Protein AF-A0A484MXX7-F1 (afdb_monomer)

Secondary structure (DSSP, 8-state):
-HHHHHHHHH---HHHHHHHHHTT-TT----HHHHHHHHHHHHTTSS--TTSHHHHHHHHHHHHHHHHTT----GGGSBP-TTSPP-------------------------EEE-TTT--EEEEGGGB-------THHHH-GGGGS-------------SS--B--BGGGS----

Nearest PDB structures (foldseek):
  4ki9-assembly1_A  TM=9.707E-01  e=2.127E-03  Homo sapiens
  4jnb-assembly1_A  TM=9.311E-01  e=1.359E-02  Homo sapiens

Mean predicted aligned error: 11.93 Å

Structure (mmCIF, N/CA/C/O backbone):
data_AF-A0A484MXX7-F1
#
_entry.id   AF-A0A484MXX7-F1
#
loop_
_atom_site.group_PDB
_atom_site.id
_atom_site.type_symbol
_atom_site.label_atom_id
_atom_site.label_alt_id
_atom_site.label_comp_id
_atom_site.label_asym_id
_atom_site.label_entity_id
_atom_site.label_seq_id
_atom_site.pdbx_PDB_ins_code
_atom_site.Cartn_x
_atom_site.Cartn_y
_atom_site.Cartn_z
_atom_site.occupancy
_atom_site.B_iso_or_equiv
_atom_site.auth_seq_id
_atom_site.auth_comp_id
_atom_site.auth_asym_id
_atom_site.auth_atom_id
_atom_site.pdbx_PDB_model_num
ATOM 1 N N . MET A 1 1 ? -8.523 -6.773 19.225 1.00 68.25 1 MET A N 1
ATOM 2 C CA . MET A 1 1 ? -9.476 -7.561 18.403 1.00 68.25 1 MET A CA 1
ATOM 3 C C . MET A 1 1 ? -10.925 -7.130 18.593 1.00 68.25 1 MET A C 1
ATOM 5 O O . MET A 1 1 ? -11.550 -6.853 17.581 1.00 68.25 1 MET A O 1
ATOM 9 N N . VAL A 1 2 ? -11.450 -7.034 19.826 1.00 89.88 2 VAL A N 1
ATOM 10 C CA . VAL A 1 2 ? -12.876 -6.714 20.078 1.00 89.88 2 VAL A CA 1
ATOM 11 C C . VAL A 1 2 ? -13.355 -5.446 19.350 1.00 89.88 2 VAL A C 1
ATOM 13 O O . VAL A 1 2 ? -14.410 -5.478 18.732 1.00 89.88 2 VAL A O 1
ATOM 16 N N . THR A 1 3 ? -12.549 -4.378 19.304 1.00 93.31 3 THR A N 1
ATOM 17 C CA . THR A 1 3 ? -12.886 -3.136 18.578 1.00 93.31 3 THR A CA 1
ATOM 18 C C . THR A 1 3 ? -13.212 -3.378 17.100 1.00 93.31 3 THR A C 1
ATOM 20 O O . THR A 1 3 ? -14.276 -2.987 16.647 1.00 93.31 3 THR A O 1
ATOM 23 N N . ALA A 1 4 ? -12.357 -4.097 16.359 1.00 94.44 4 ALA A N 1
ATOM 24 C CA . ALA A 1 4 ? -12.593 -4.402 14.941 1.00 94.44 4 ALA A CA 1
ATOM 25 C C . ALA A 1 4 ? -13.835 -5.283 14.718 1.00 94.44 4 ALA A C 1
ATOM 27 O O . ALA A 1 4 ? -14.494 -5.173 13.685 1.00 94.44 4 ALA A O 1
ATOM 28 N N . TYR A 1 5 ? -14.145 -6.160 15.679 1.00 94.69 5 TYR A N 1
ATOM 29 C CA . TYR A 1 5 ? -15.365 -6.962 15.652 1.00 94.69 5 TYR A CA 1
ATOM 30 C C . TYR A 1 5 ? -16.603 -6.067 15.794 1.00 94.69 5 TYR A C 1
ATOM 32 O O . TYR A 1 5 ? -17.463 -6.120 14.921 1.00 94.69 5 TYR A O 1
ATOM 40 N N . LEU A 1 6 ? -16.639 -5.189 16.806 1.00 94.44 6 LEU A N 1
ATOM 41 C CA . LEU A 1 6 ? -17.743 -4.244 17.035 1.00 94.44 6 LEU A CA 1
ATOM 42 C C . LEU A 1 6 ? -17.928 -3.267 15.867 1.00 94.44 6 LEU A C 1
ATOM 44 O O . LEU A 1 6 ? -19.043 -3.088 15.393 1.00 94.44 6 LEU A O 1
ATOM 48 N N . MET A 1 7 ? -16.836 -2.698 15.343 1.00 96.25 7 MET A N 1
ATOM 49 C CA . MET A 1 7 ? -16.873 -1.843 14.148 1.00 96.25 7 MET A CA 1
ATOM 50 C C . MET A 1 7 ? -17.531 -2.561 12.963 1.00 96.25 7 MET A C 1
ATOM 52 O O . MET A 1 7 ? -18.306 -1.963 12.226 1.00 96.25 7 MET A O 1
ATOM 56 N N . ARG A 1 8 ? -17.274 -3.865 12.788 1.00 96.19 8 ARG A N 1
ATOM 57 C CA . ARG A 1 8 ? -17.862 -4.647 11.695 1.00 96.19 8 ARG A CA 1
ATOM 58 C C . ARG A 1 8 ? -19.299 -5.102 11.967 1.00 96.19 8 ARG A C 1
ATOM 60 O O . ARG A 1 8 ? -20.087 -5.082 11.023 1.00 96.19 8 ARG A O 1
ATOM 67 N N . SER A 1 9 ? -19.636 -5.537 13.183 1.00 96.00 9 SER A N 1
ATOM 68 C CA . SER A 1 9 ? -20.986 -6.026 13.509 1.00 96.00 9 SER A CA 1
ATOM 69 C C . SER A 1 9 ? -21.999 -4.887 13.611 1.00 96.00 9 SER A C 1
ATOM 71 O O . SER A 1 9 ? -23.070 -4.982 13.020 1.00 96.00 9 SER A O 1
ATOM 73 N N . GLU A 1 10 ? -21.619 -3.789 14.266 1.00 94.75 10 GLU A N 1
ATOM 74 C CA . GLU A 1 10 ? -22.489 -2.641 14.548 1.00 94.75 10 GLU A CA 1
ATOM 75 C C . GLU A 1 10 ? -22.298 -1.466 13.564 1.00 94.75 10 GLU A C 1
ATOM 77 O O . GLU A 1 10 ? -22.982 -0.455 13.681 1.00 94.75 10 GLU A O 1
ATOM 82 N N . GLN A 1 11 ? -21.375 -1.576 12.595 1.00 96.06 11 GLN A N 1
ATOM 83 C CA . GLN A 1 11 ? -21.039 -0.523 11.610 1.00 96.06 11 GLN A CA 1
ATOM 84 C C . GLN A 1 11 ? -20.574 0.805 12.249 1.00 96.06 11 GLN A C 1
ATOM 86 O O . GLN A 1 11 ? -20.849 1.893 11.744 1.00 96.06 11 GLN A O 1
ATOM 91 N N . LEU A 1 12 ? -19.860 0.712 13.37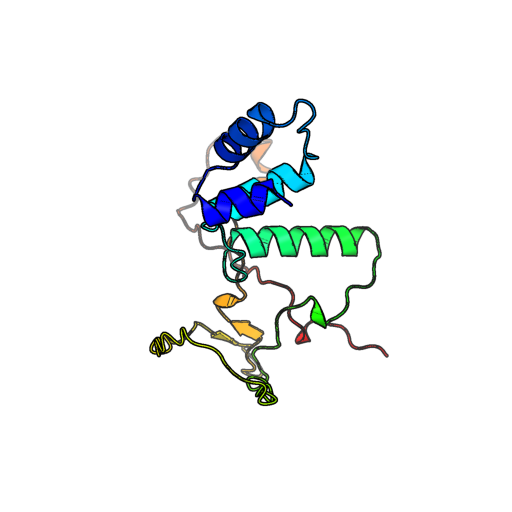4 1.00 96.31 12 LEU A N 1
ATOM 92 C CA . LEU A 1 12 ? -19.396 1.850 14.173 1.00 96.31 12 LEU A CA 1
ATOM 93 C C . LEU A 1 12 ? -18.034 2.376 13.715 1.00 96.31 12 LEU A C 1
ATOM 95 O O . LEU A 1 12 ? -17.156 1.589 13.353 1.00 96.31 12 LEU A O 1
ATOM 99 N N . SER A 1 13 ? -17.816 3.691 13.834 1.00 96.75 13 SER A N 1
ATOM 100 C CA . SER A 1 13 ? -16.477 4.265 13.653 1.00 96.75 13 SER A CA 1
ATOM 101 C C . SER A 1 13 ? -15.497 3.729 14.701 1.00 96.75 13 SER A C 1
ATOM 103 O O . SER A 1 13 ? -15.890 3.230 15.762 1.00 96.75 13 SER A O 1
ATOM 105 N N . TYR A 1 14 ? -14.196 3.887 14.452 1.00 94.75 14 TYR A N 1
ATOM 106 C CA . TYR A 1 14 ? -13.159 3.590 15.439 1.00 94.75 14 TYR A CA 1
ATOM 107 C C . TYR A 1 14 ? -13.417 4.309 16.773 1.00 94.75 14 TYR A C 1
ATOM 109 O O . TYR A 1 14 ? -13.199 3.729 17.837 1.00 94.75 14 TYR A O 1
ATOM 117 N N . LYS A 1 15 ? -13.896 5.560 16.724 1.00 94.75 15 LYS A N 1
ATOM 118 C CA . LYS A 1 1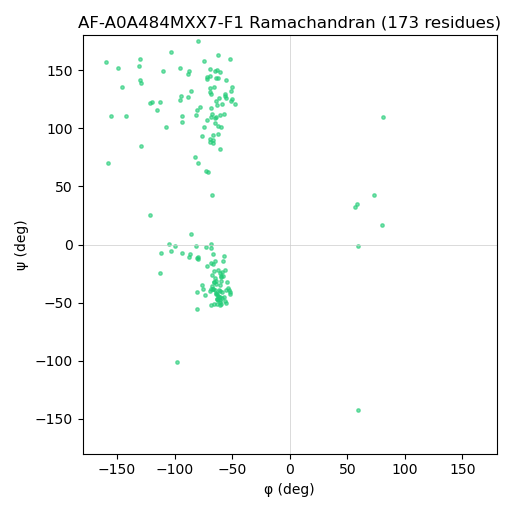5 ? -14.153 6.368 17.923 1.00 94.75 15 LYS A CA 1
ATOM 119 C C . LYS A 1 15 ? -15.316 5.801 18.727 1.00 94.75 15 LYS A C 1
ATOM 121 O O . LYS A 1 15 ? -15.132 5.511 19.905 1.00 94.75 15 LYS A O 1
ATOM 126 N N . ASP A 1 16 ? -16.453 5.566 18.079 1.00 95.19 16 ASP A N 1
ATOM 127 C CA . ASP A 1 16 ? -17.666 5.082 18.749 1.00 95.19 16 ASP A CA 1
ATOM 128 C C . ASP A 1 16 ? -17.440 3.673 19.326 1.00 95.19 16 ASP A C 1
ATOM 130 O O . ASP A 1 16 ? -17.832 3.375 20.453 1.00 95.19 16 ASP A O 1
ATOM 134 N N . ALA A 1 17 ? -16.722 2.808 18.597 1.00 94.94 17 ALA A N 1
ATOM 135 C CA . ALA A 1 17 ? -16.372 1.471 19.069 1.00 94.94 17 ALA A CA 1
ATOM 136 C C . ALA A 1 17 ? -15.422 1.483 20.286 1.00 94.94 17 ALA A C 1
ATOM 138 O O . ALA A 1 17 ? -15.502 0.590 21.131 1.00 94.94 17 ALA A O 1
ATOM 139 N N . ILE A 1 18 ? -14.525 2.472 20.397 1.00 93.06 18 ILE A N 1
ATOM 140 C CA . ILE A 1 18 ? -13.685 2.670 21.589 1.00 93.06 18 ILE A CA 1
ATOM 141 C C . ILE A 1 18 ? -14.490 3.280 22.738 1.00 93.06 18 ILE A C 1
ATOM 143 O O . ILE A 1 18 ? -14.301 2.860 23.878 1.00 93.06 18 ILE A O 1
ATOM 147 N N . GLU A 1 19 ? -15.407 4.210 22.469 1.00 92.88 19 GLU A N 1
ATOM 148 C CA . GLU A 1 19 ? -16.272 4.805 23.491 1.00 92.88 19 GLU A CA 1
ATOM 149 C C . GLU A 1 19 ? -17.171 3.745 24.146 1.00 92.88 19 GLU A C 1
ATOM 151 O O . GLU A 1 19 ? -17.163 3.613 25.370 1.00 92.88 19 GLU A O 1
ATOM 156 N N . LEU A 1 20 ? -17.840 2.899 23.352 1.00 91.75 20 LEU A N 1
ATOM 157 C CA . LEU A 1 20 ? -18.632 1.775 23.870 1.00 91.75 20 LEU A CA 1
ATOM 158 C C . LEU A 1 20 ? -17.791 0.768 24.667 1.00 91.75 20 LEU A C 1
ATOM 160 O O . LEU A 1 20 ? -18.236 0.273 25.702 1.00 91.75 20 LEU A O 1
ATOM 164 N N . LEU A 1 21 ? -16.567 0.464 24.221 1.00 90.44 21 LEU A N 1
ATOM 165 C CA . LEU A 1 21 ? -15.671 -0.418 24.975 1.00 90.44 21 LEU A CA 1
ATOM 166 C C . LEU A 1 21 ? -15.225 0.210 26.299 1.00 90.44 21 LEU A C 1
ATOM 168 O O . LEU A 1 21 ? -15.155 -0.495 27.304 1.00 90.44 21 LEU A O 1
ATOM 172 N N . SER A 1 22 ? -14.974 1.519 26.311 1.00 89.75 22 SER A N 1
ATOM 173 C CA . SER A 1 22 ? -14.563 2.264 27.507 1.00 89.75 22 SER A CA 1
ATOM 174 C C . SER A 1 22 ? -15.659 2.289 28.578 1.00 89.75 22 SER A C 1
ATOM 176 O O . SER A 1 22 ? -15.344 2.275 29.760 1.00 89.75 22 SER A O 1
ATOM 178 N N . GLN A 1 23 ? -16.941 2.226 28.194 1.00 88.50 23 GLN A N 1
ATOM 179 C CA . GLN A 1 23 ? -18.064 2.099 29.141 1.00 88.50 23 GLN A CA 1
ATOM 180 C C . GLN A 1 23 ? -18.072 0.766 29.912 1.00 88.50 23 GLN A C 1
ATOM 182 O O . GLN A 1 23 ? -18.685 0.678 30.972 1.00 88.50 23 GLN A O 1
ATOM 187 N N . SER A 1 24 ? -17.428 -0.277 29.375 1.00 85.19 24 SER A N 1
ATOM 188 C CA . SER A 1 24 ? -17.361 -1.618 29.982 1.00 85.19 24 SER A CA 1
ATOM 189 C C . SER A 1 24 ? -15.959 -2.001 30.477 1.00 85.19 24 SER A C 1
ATOM 191 O O . SER A 1 24 ? -15.794 -3.062 31.079 1.00 85.19 24 SER A O 1
ATOM 193 N N . CYS A 1 25 ? -14.935 -1.193 30.188 1.00 79.62 25 CYS A N 1
ATOM 194 C CA . CYS A 1 25 ? -13.542 -1.494 30.498 1.00 79.62 25 CYS A CA 1
ATOM 195 C C . CYS A 1 25 ? -12.710 -0.207 30.625 1.00 79.62 25 CYS A C 1
ATOM 197 O O . CYS A 1 25 ? -12.368 0.425 29.627 1.00 79.62 25 CYS A O 1
ATOM 199 N N . ASP A 1 26 ? -12.282 0.117 31.846 1.00 80.00 26 ASP A N 1
ATOM 200 C CA . ASP A 1 26 ? -11.531 1.346 32.170 1.00 80.00 26 ASP A CA 1
ATOM 201 C C . ASP A 1 26 ? -10.099 1.407 31.585 1.00 80.00 26 ASP A C 1
ATOM 203 O O . ASP A 1 26 ? -9.384 2.389 31.770 1.00 80.00 26 ASP A O 1
ATOM 207 N N . SER A 1 27 ? -9.633 0.349 30.908 1.00 80.88 27 SER A N 1
ATOM 208 C CA . SER A 1 27 ? -8.228 0.173 30.485 1.00 80.88 27 SER A CA 1
ATOM 209 C C . SER A 1 27 ? -8.041 0.003 28.970 1.00 80.88 27 SER A C 1
ATOM 211 O O . SER A 1 27 ? -7.068 -0.595 28.509 1.00 80.88 27 SER A O 1
ATOM 213 N N . VAL A 1 28 ? -8.968 0.528 28.164 1.00 83.50 28 VAL A N 1
ATOM 214 C CA . VAL A 1 28 ? -8.905 0.437 26.695 1.00 83.50 28 VAL A CA 1
ATOM 215 C C . VAL A 1 28 ? -7.873 1.423 26.130 1.00 83.50 28 VAL A C 1
ATOM 217 O O . VAL A 1 28 ? -8.177 2.571 25.824 1.00 83.50 28 VAL A O 1
ATOM 220 N N . CYS A 1 29 ? -6.639 0.952 25.939 1.00 85.31 29 CYS A N 1
ATOM 221 C CA . CYS A 1 29 ? -5.551 1.705 25.307 1.00 85.31 29 CYS A CA 1
ATOM 222 C C . CYS A 1 29 ? -4.885 0.895 24.170 1.00 85.31 29 CYS A C 1
ATOM 224 O O . CYS A 1 29 ? -3.887 0.201 24.378 1.00 85.3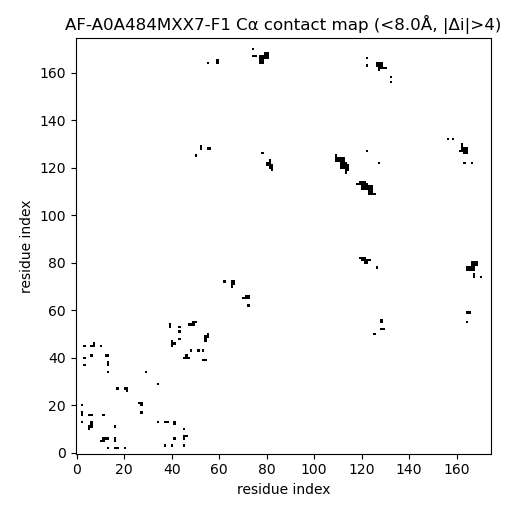1 29 CYS A O 1
ATOM 226 N N . PRO A 1 30 ? -5.429 0.934 22.938 1.00 89.69 30 PRO A N 1
ATOM 227 C CA . PRO A 1 30 ? -4.798 0.282 21.798 1.00 89.69 30 PRO A CA 1
ATOM 228 C C . PRO A 1 30 ? -3.505 1.012 21.399 1.00 89.69 30 PRO A C 1
ATOM 230 O O . PRO A 1 30 ? -3.434 2.234 21.480 1.00 89.69 30 PRO A O 1
ATOM 233 N N . ASN A 1 31 ? -2.487 0.276 20.940 1.00 92.81 31 ASN A N 1
ATOM 234 C CA . ASN A 1 31 ? -1.247 0.892 20.451 1.00 92.81 31 ASN A CA 1
ATOM 235 C C . ASN A 1 31 ? -1.467 1.641 19.123 1.00 92.81 31 ASN A C 1
ATOM 237 O O . ASN A 1 31 ? -2.306 1.229 18.321 1.00 92.81 31 ASN A O 1
ATOM 241 N N . ASP A 1 32 ? -0.677 2.688 18.867 1.00 93.88 32 ASP A N 1
ATOM 242 C CA . ASP A 1 32 ? -0.835 3.588 17.711 1.00 93.88 32 ASP A CA 1
ATOM 243 C C . ASP A 1 32 ? -0.924 2.849 16.366 1.00 93.88 32 ASP A C 1
ATOM 245 O O . ASP A 1 32 ? -1.791 3.134 15.542 1.00 93.88 32 ASP A O 1
ATOM 249 N N . GLY A 1 33 ? -0.083 1.828 16.164 1.00 93.44 33 GLY A N 1
ATOM 250 C CA . GLY A 1 33 ? -0.098 1.021 14.943 1.00 93.44 33 GLY A CA 1
ATOM 251 C C . GLY A 1 33 ? -1.401 0.238 14.747 1.00 93.44 33 GLY A C 1
ATOM 252 O O . GLY A 1 33 ? -1.855 0.078 13.615 1.00 93.44 33 GLY A O 1
ATOM 253 N N . PHE A 1 34 ? -2.029 -0.224 15.831 1.00 94.19 34 PHE A N 1
ATOM 254 C CA . PHE A 1 34 ? -3.349 -0.852 15.793 1.00 94.19 34 PHE A CA 1
ATOM 255 C C . PHE A 1 34 ? -4.470 0.187 15.633 1.00 94.19 34 PHE A C 1
ATOM 257 O O . PHE A 1 34 ? -5.430 -0.072 14.913 1.00 94.19 34 PHE A O 1
ATOM 264 N N . VAL A 1 35 ? -4.334 1.380 16.219 1.00 95.12 35 VAL A N 1
ATOM 265 C CA . VAL A 1 35 ? -5.260 2.505 15.992 1.00 95.12 35 VAL A CA 1
ATOM 266 C C . VAL A 1 35 ? -5.303 2.885 14.508 1.00 95.12 35 VAL A C 1
ATOM 268 O O . VAL A 1 35 ? -6.384 3.009 13.936 1.00 95.12 35 VAL A O 1
ATOM 271 N N . ASP A 1 36 ? -4.150 2.995 13.850 1.00 95.12 36 ASP A N 1
ATOM 272 C CA . ASP A 1 36 ? -4.083 3.284 12.414 1.00 95.12 36 ASP A CA 1
ATOM 273 C C . ASP A 1 36 ? -4.623 2.129 11.553 1.00 95.12 36 ASP A C 1
ATOM 275 O O . ASP A 1 36 ? -5.303 2.371 10.556 1.00 95.12 36 ASP A O 1
ATOM 279 N N . GLN A 1 37 ? -4.415 0.870 11.961 1.00 95.50 37 GLN A N 1
ATOM 280 C CA . GLN A 1 37 ? -5.054 -0.287 11.317 1.00 95.50 37 GLN A CA 1
ATOM 281 C C . GLN A 1 37 ? -6.584 -0.242 11.400 1.00 95.50 37 GLN A C 1
ATOM 283 O O . GLN A 1 37 ? -7.246 -0.584 10.421 1.00 95.50 37 GLN A O 1
ATOM 288 N N . LEU A 1 38 ? -7.150 0.196 12.529 1.00 96.00 38 LEU A N 1
ATOM 289 C CA . LEU A 1 38 ? -8.599 0.334 12.689 1.00 96.00 38 LEU A CA 1
ATOM 290 C C . LEU A 1 38 ? -9.167 1.478 11.837 1.00 96.00 38 LEU A C 1
ATOM 292 O O . LEU A 1 38 ? -10.194 1.276 11.196 1.00 96.00 38 LEU A O 1
ATOM 296 N N . LYS A 1 39 ? -8.479 2.624 11.737 1.00 95.88 39 LYS A N 1
ATOM 297 C CA . LYS A 1 39 ? -8.875 3.715 10.820 1.00 95.88 39 LYS A CA 1
ATOM 298 C C . LYS A 1 39 ? -8.875 3.257 9.359 1.00 95.88 39 LYS A C 1
ATOM 300 O O . LYS A 1 39 ? -9.867 3.433 8.664 1.00 95.88 39 LYS A O 1
ATOM 305 N N . MET A 1 40 ? -7.814 2.582 8.903 1.00 95.94 40 MET A N 1
ATOM 306 C CA . MET A 1 40 ? -7.780 2.015 7.545 1.00 95.94 40 MET A CA 1
ATOM 307 C C . MET A 1 40 ? -8.894 0.979 7.323 1.00 95.94 40 MET A C 1
ATOM 309 O O . MET A 1 40 ? -9.428 0.867 6.223 1.00 95.94 40 MET A O 1
ATOM 313 N N . PHE A 1 41 ? -9.248 0.201 8.349 1.00 96.50 41 PHE A N 1
ATOM 314 C CA . PHE A 1 41 ? -10.340 -0.772 8.284 1.00 96.50 41 PHE A CA 1
ATOM 315 C C . PHE A 1 41 ? -11.719 -0.101 8.175 1.00 96.50 41 PHE A C 1
ATOM 317 O O . PHE A 1 41 ? -12.555 -0.578 7.410 1.00 96.50 41 PHE A O 1
ATOM 324 N N . GLU A 1 42 ? -11.934 1.014 8.876 1.00 96.44 42 GLU A N 1
ATOM 325 C CA . GLU A 1 42 ? -13.108 1.886 8.743 1.00 96.44 42 GLU A CA 1
ATOM 326 C C . GLU A 1 42 ? -13.197 2.505 7.340 1.00 96.44 42 GLU A C 1
ATOM 328 O O . GLU A 1 42 ? -14.208 2.333 6.663 1.00 96.44 42 GLU A O 1
ATOM 333 N N . GLU A 1 43 ? -12.116 3.120 6.845 1.00 95.62 43 GLU A N 1
ATOM 334 C CA . GLU A 1 43 ? -12.048 3.710 5.496 1.00 95.62 43 GLU A CA 1
ATOM 335 C C . GLU A 1 43 ? -12.293 2.682 4.373 1.00 95.62 43 GLU A C 1
ATOM 337 O O . GLU A 1 43 ? -12.799 3.025 3.304 1.00 95.62 43 GLU A O 1
ATOM 342 N N . MET A 1 44 ? -11.974 1.403 4.604 1.00 95.38 44 MET A N 1
ATOM 343 C CA . MET A 1 44 ? -12.280 0.300 3.683 1.00 95.38 44 MET A CA 1
ATOM 344 C C . MET A 1 44 ? -13.691 -0.304 3.864 1.00 95.38 44 MET A C 1
ATOM 346 O O . MET A 1 44 ? -13.993 -1.337 3.261 1.00 95.38 44 MET A O 1
ATOM 350 N N . GLY A 1 45 ? -14.565 0.313 4.666 1.00 94.94 45 GLY A N 1
ATOM 351 C CA . GLY A 1 45 ? -15.944 -0.138 4.886 1.00 94.94 45 GLY A CA 1
ATOM 352 C C . GLY A 1 45 ? -16.037 -1.388 5.763 1.00 94.94 45 GLY A C 1
ATOM 353 O O . GLY A 1 45 ? -16.768 -2.325 5.440 1.00 94.94 45 GLY A O 1
ATOM 354 N N . PHE A 1 46 ? -15.243 -1.438 6.836 1.00 95.75 46 PHE A N 1
ATOM 355 C CA . PHE A 1 46 ? -15.191 -2.534 7.815 1.00 95.75 46 PHE A CA 1
ATOM 356 C C . PHE A 1 46 ? -14.881 -3.909 7.199 1.00 95.75 46 PHE A C 1
ATOM 358 O O . PHE A 1 46 ? -15.321 -4.967 7.669 1.00 95.75 46 PHE A O 1
ATOM 365 N N . LYS A 1 47 ? -14.086 -3.901 6.125 1.00 94.56 47 LYS A N 1
ATOM 366 C CA . LYS A 1 47 ? -13.607 -5.089 5.422 1.00 94.56 47 LYS A CA 1
ATOM 367 C C . LYS A 1 47 ? -12.200 -4.842 4.890 1.00 94.56 47 LYS A C 1
ATOM 369 O O . LYS A 1 47 ? -11.931 -3.815 4.284 1.00 94.56 47 LYS A O 1
ATOM 374 N N . VAL A 1 48 ? -11.301 -5.813 5.050 1.00 93.94 48 VAL A N 1
ATOM 375 C CA . VAL A 1 48 ? -9.980 -5.745 4.410 1.00 93.94 48 VAL A CA 1
ATOM 376 C C . VAL A 1 48 ? -10.160 -5.977 2.908 1.00 93.94 48 VAL A C 1
ATOM 378 O O . VAL A 1 48 ? -10.472 -7.087 2.476 1.00 93.94 48 VAL A O 1
ATOM 381 N N . ASN A 1 49 ? -10.010 -4.916 2.116 1.00 91.31 49 ASN A N 1
ATOM 382 C CA . ASN A 1 49 ? -10.091 -4.968 0.661 1.00 91.31 49 ASN A CA 1
ATOM 383 C C . ASN A 1 49 ? -8.694 -4.811 0.051 1.00 91.31 49 ASN A C 1
ATOM 385 O O . ASN A 1 49 ? -8.198 -3.696 -0.089 1.00 91.31 49 ASN A O 1
ATOM 389 N N . HIS A 1 50 ? -8.090 -5.924 -0.367 1.00 90.00 50 HIS A N 1
ATOM 390 C CA . HIS A 1 50 ? -6.750 -5.942 -0.962 1.00 90.00 50 HIS A CA 1
ATOM 391 C C . HIS A 1 50 ? -6.635 -5.140 -2.272 1.00 90.00 50 HIS A C 1
ATOM 393 O O . HIS A 1 50 ? -5.544 -4.701 -2.616 1.00 90.00 50 HIS A O 1
ATOM 399 N N . ALA A 1 51 ? -7.744 -4.887 -2.980 1.00 89.06 51 ALA A N 1
ATOM 400 C CA . ALA A 1 51 ? -7.742 -4.041 -4.175 1.00 89.06 51 ALA A CA 1
ATOM 401 C C . ALA A 1 51 ? -7.738 -2.528 -3.858 1.00 89.06 51 ALA A C 1
ATOM 403 O O . ALA A 1 51 ? -7.516 -1.719 -4.759 1.00 89.06 51 ALA A O 1
ATOM 404 N N . SER A 1 52 ? -7.987 -2.131 -2.602 1.00 92.31 52 SER A N 1
ATOM 405 C CA . SER A 1 52 ? -8.017 -0.725 -2.180 1.00 92.31 52 SER A CA 1
ATOM 406 C C . SER A 1 52 ? -6.626 -0.094 -2.219 1.00 92.31 52 SER A C 1
ATOM 408 O O . SER A 1 52 ? -5.673 -0.652 -1.676 1.00 92.31 52 SER A O 1
ATOM 410 N N . SER A 1 53 ? -6.511 1.118 -2.770 1.00 91.19 53 SER A N 1
ATOM 411 C CA . SER A 1 53 ? -5.257 1.884 -2.773 1.00 91.19 53 SER A CA 1
ATOM 412 C C . SER A 1 53 ? -4.730 2.177 -1.360 1.00 91.19 53 SER A C 1
ATOM 414 O O . SER A 1 53 ? -3.515 2.240 -1.170 1.00 91.19 53 SER A O 1
ATOM 416 N N . ILE A 1 54 ? -5.612 2.255 -0.353 1.00 92.81 54 ILE A N 1
ATOM 417 C CA . ILE A 1 54 ? -5.249 2.343 1.073 1.00 92.81 54 ILE A CA 1
ATOM 418 C C . ILE A 1 54 ? -4.451 1.099 1.490 1.00 92.81 54 ILE A C 1
ATOM 420 O O . ILE A 1 54 ? -3.337 1.214 2.004 1.00 92.81 54 ILE A O 1
ATOM 424 N N . TYR A 1 55 ? -4.989 -0.095 1.207 1.00 93.94 55 TYR A N 1
ATOM 425 C CA . TYR A 1 55 ? -4.336 -1.359 1.543 1.00 93.94 55 TYR A CA 1
ATOM 426 C C . TYR A 1 55 ? -3.006 -1.519 0.805 1.00 93.94 55 TYR A C 1
ATOM 428 O O . TYR A 1 55 ? -1.997 -1.822 1.435 1.00 93.94 55 TYR A O 1
ATOM 436 N N . LYS A 1 56 ? -2.979 -1.252 -0.507 1.00 93.38 56 LYS A N 1
ATOM 437 C CA . LYS A 1 56 ? -1.761 -1.345 -1.328 1.00 93.38 56 LYS A CA 1
ATOM 438 C C . LYS A 1 56 ? -0.633 -0.461 -0.801 1.00 93.38 56 LYS A C 1
ATOM 440 O O . LYS A 1 56 ? 0.500 -0.912 -0.677 1.00 93.38 56 LYS A O 1
ATOM 445 N N . ARG A 1 57 ? -0.935 0.793 -0.435 1.00 92.62 57 ARG A N 1
ATOM 446 C CA . ARG A 1 57 ? 0.048 1.721 0.158 1.00 92.62 57 ARG A CA 1
ATOM 447 C C . ARG A 1 57 ? 0.559 1.222 1.510 1.00 92.62 57 ARG A C 1
ATOM 449 O O . ARG A 1 57 ? 1.761 1.288 1.759 1.00 92.62 57 ARG A O 1
ATOM 456 N N . PHE A 1 58 ? -0.321 0.699 2.365 1.00 94.31 58 PHE A N 1
ATOM 457 C CA . PHE A 1 58 ? 0.071 0.097 3.643 1.00 94.31 58 PHE A CA 1
ATOM 458 C C . PHE A 1 58 ? 0.959 -1.143 3.453 1.00 94.31 58 PHE A C 1
ATOM 460 O O . PHE A 1 58 ? 2.011 -1.246 4.086 1.00 94.31 58 PHE A O 1
ATOM 467 N N . HIS A 1 59 ? 0.569 -2.051 2.554 1.00 93.69 59 HIS A N 1
ATOM 468 C CA . HIS A 1 59 ? 1.321 -3.260 2.217 1.00 93.69 59 HIS A CA 1
ATOM 469 C C . HIS A 1 59 ? 2.699 -2.910 1.653 1.00 93.69 59 HIS A C 1
ATOM 471 O O . HIS A 1 59 ? 3.712 -3.359 2.182 1.00 93.69 59 HIS A O 1
ATOM 477 N N . LEU A 1 60 ? 2.761 -2.007 0.670 1.00 94.06 60 LEU A N 1
ATOM 478 C CA . LEU A 1 60 ? 4.010 -1.516 0.088 1.00 94.06 60 LEU A CA 1
ATOM 479 C C . LEU A 1 60 ? 4.925 -0.861 1.135 1.00 94.06 60 LEU A C 1
ATOM 481 O O . LEU A 1 60 ? 6.127 -1.125 1.139 1.00 94.06 60 LEU A O 1
ATOM 485 N N . LYS A 1 61 ? 4.372 -0.067 2.064 1.00 93.81 61 LYS A N 1
ATOM 486 C CA . LYS A 1 61 ? 5.130 0.494 3.194 1.00 93.81 61 LYS A CA 1
ATOM 487 C C . LYS A 1 61 ? 5.713 -0.612 4.079 1.00 93.81 61 LYS A C 1
ATOM 489 O O . LYS A 1 61 ? 6.891 -0.547 4.415 1.00 93.81 61 LYS A O 1
ATOM 494 N N . LYS A 1 62 ? 4.930 -1.643 4.418 1.00 93.94 62 LYS A N 1
ATOM 495 C CA . LYS A 1 62 ? 5.388 -2.775 5.243 1.00 93.94 62 LYS A CA 1
ATOM 496 C C . LYS A 1 62 ? 6.448 -3.632 4.549 1.00 93.94 62 LYS A C 1
ATOM 498 O O . LYS A 1 62 ? 7.409 -4.034 5.200 1.00 93.94 62 LYS A O 1
ATOM 503 N N . LEU A 1 63 ? 6.322 -3.859 3.241 1.00 93.94 63 LEU A N 1
ATOM 504 C CA . LEU A 1 63 ? 7.365 -4.502 2.437 1.00 93.94 63 LEU A CA 1
ATOM 505 C C . LEU A 1 63 ? 8.647 -3.652 2.404 1.00 93.94 63 LEU A C 1
ATOM 507 O O . LEU A 1 63 ? 9.735 -4.190 2.575 1.00 93.94 63 LEU A O 1
ATOM 511 N N . GLY A 1 64 ? 8.528 -2.329 2.253 1.00 93.56 64 GLY A N 1
ATOM 512 C CA . GLY A 1 64 ? 9.667 -1.409 2.294 1.00 93.5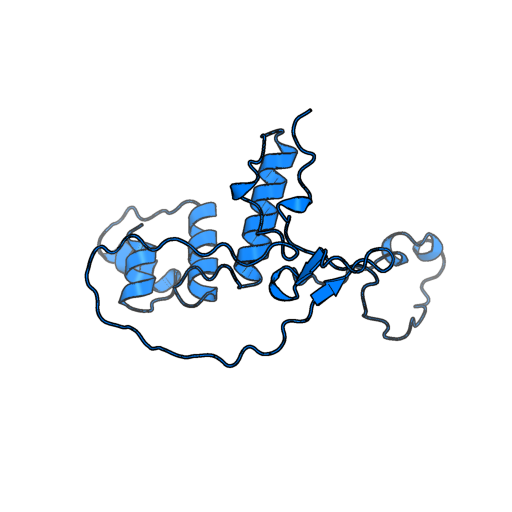6 64 GLY A CA 1
ATOM 513 C C . GLY A 1 64 ? 10.379 -1.376 3.651 1.00 93.56 64 GLY A C 1
ATOM 514 O O . GLY A 1 64 ? 11.604 -1.393 3.694 1.00 93.56 64 GLY A O 1
ATOM 515 N N . GLU A 1 65 ? 9.635 -1.375 4.760 1.00 94.75 65 GLU A N 1
ATOM 516 C CA . GLU A 1 65 ? 10.189 -1.482 6.120 1.00 94.75 65 GLU A CA 1
ATOM 517 C C . GLU A 1 65 ? 10.979 -2.792 6.302 1.00 94.75 65 GLU A C 1
ATOM 519 O O . GLU A 1 65 ? 12.148 -2.749 6.679 1.00 94.75 65 GLU A O 1
ATOM 524 N N . SER A 1 66 ? 10.374 -3.932 5.949 1.00 91.88 66 SER A N 1
ATOM 525 C CA . SER A 1 66 ? 10.988 -5.270 5.992 1.00 91.88 66 SER A CA 1
ATOM 526 C C . SER A 1 66 ? 12.291 -5.331 5.175 1.00 91.88 66 SER A C 1
ATOM 528 O O . SER A 1 66 ? 13.342 -5.710 5.696 1.00 91.88 66 SER A O 1
ATOM 530 N N . TYR A 1 67 ? 12.264 -4.837 3.931 1.00 90.69 67 TYR A N 1
ATOM 531 C CA . TYR A 1 67 ? 13.437 -4.774 3.051 1.00 90.69 67 TYR A CA 1
ATOM 532 C C . TYR A 1 67 ? 14.556 -3.883 3.616 1.00 90.69 67 TYR A C 1
ATOM 534 O O . TYR A 1 67 ? 15.722 -4.274 3.621 1.00 90.69 67 TYR A O 1
ATOM 542 N N . ASN A 1 68 ? 14.216 -2.699 4.136 1.00 92.31 68 ASN A N 1
ATOM 543 C CA . ASN A 1 68 ? 15.190 -1.761 4.706 1.00 92.31 68 ASN A CA 1
ATOM 544 C C . ASN A 1 68 ? 15.843 -2.288 5.997 1.00 92.31 68 ASN A C 1
ATOM 546 O O . ASN A 1 68 ? 16.970 -1.905 6.306 1.00 92.31 68 ASN A O 1
ATOM 550 N N . CYS A 1 69 ? 15.165 -3.173 6.731 1.00 93.69 69 CYS A N 1
ATOM 551 C CA . CYS A 1 69 ? 15.727 -3.892 7.876 1.00 93.69 69 CYS A CA 1
ATOM 552 C C . CYS A 1 69 ? 16.567 -5.125 7.482 1.00 93.69 69 CYS A C 1
ATOM 554 O O . CYS A 1 69 ? 17.138 -5.767 8.362 1.00 93.69 69 CYS A O 1
ATOM 556 N N . GLY A 1 70 ? 16.681 -5.443 6.187 1.00 90.62 70 GLY A N 1
ATOM 557 C CA . GLY A 1 70 ? 17.455 -6.581 5.682 1.00 90.62 70 GLY A CA 1
ATOM 558 C C . GLY A 1 70 ? 16.744 -7.933 5.793 1.00 90.62 70 GLY A C 1
ATOM 559 O O . GLY A 1 70 ? 17.401 -8.969 5.703 1.00 90.62 70 GLY A O 1
ATOM 560 N N . GLU A 1 71 ? 15.424 -7.948 5.997 1.00 91.50 71 GLU A N 1
ATOM 561 C CA . GLU A 1 71 ? 14.645 -9.187 6.019 1.00 91.50 71 GLU A CA 1
ATOM 562 C C . GLU A 1 71 ? 14.501 -9.784 4.610 1.00 91.50 71 GLU A C 1
ATOM 564 O O . GLU A 1 71 ? 14.312 -9.072 3.619 1.00 91.50 71 GLU A O 1
ATOM 569 N N . THR A 1 72 ? 14.521 -11.115 4.512 1.00 88.50 72 THR A N 1
ATOM 570 C CA . THR A 1 72 ? 14.192 -11.814 3.267 1.00 88.50 72 THR A CA 1
ATOM 571 C C . THR A 1 72 ? 12.676 -11.849 3.064 1.00 88.50 72 THR A C 1
ATOM 573 O O . THR A 1 72 ? 11.918 -12.414 3.856 1.00 88.50 72 THR A O 1
ATOM 576 N N . ILE A 1 73 ? 12.213 -11.230 1.978 1.00 89.25 73 ILE A N 1
ATOM 577 C CA . ILE A 1 73 ? 10.791 -11.175 1.635 1.00 89.25 73 ILE A CA 1
ATOM 578 C C . ILE A 1 73 ? 10.462 -12.326 0.686 1.00 89.25 73 ILE A C 1
ATOM 580 O O . ILE A 1 73 ? 10.874 -12.325 -0.471 1.00 89.25 73 ILE A O 1
ATOM 584 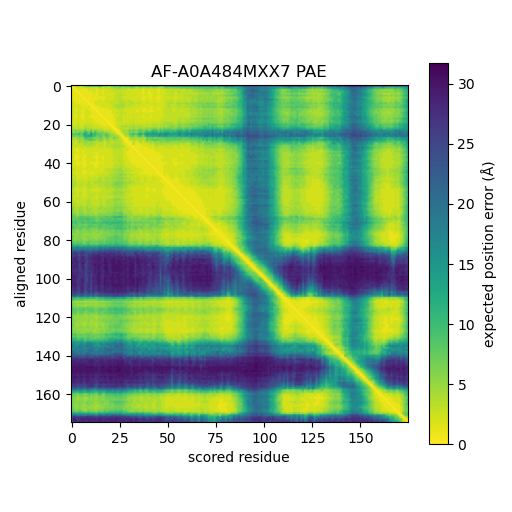N N . ASP A 1 74 ? 9.699 -13.297 1.185 1.00 90.25 74 ASP A N 1
ATOM 585 C CA . ASP A 1 74 ? 9.224 -14.422 0.381 1.00 90.25 74 ASP A CA 1
ATOM 586 C C . ASP A 1 74 ? 8.285 -13.985 -0.759 1.00 90.25 74 ASP A C 1
ATOM 588 O O . ASP A 1 74 ? 7.431 -13.107 -0.592 1.00 90.25 74 ASP A O 1
ATOM 592 N N . ALA A 1 75 ? 8.401 -14.667 -1.902 1.00 89.44 75 ALA A N 1
ATOM 593 C CA . ALA A 1 75 ? 7.656 -14.385 -3.125 1.00 89.44 75 ALA A CA 1
ATOM 594 C C . ALA A 1 75 ? 6.127 -14.452 -2.947 1.00 89.44 75 ALA A C 1
ATOM 596 O O . ALA A 1 75 ? 5.402 -13.756 -3.657 1.00 89.44 75 ALA A O 1
ATOM 597 N N . SER A 1 76 ? 5.608 -15.237 -1.992 1.00 90.31 76 SER A N 1
ATOM 598 C CA . SER A 1 76 ? 4.161 -15.311 -1.724 1.00 90.31 76 SER A CA 1
ATOM 599 C C . SER A 1 76 ? 3.567 -14.012 -1.167 1.00 90.31 76 SER A C 1
ATOM 601 O O . SER A 1 76 ? 2.354 -13.824 -1.243 1.00 90.31 76 SER A O 1
ATOM 603 N N . LYS A 1 77 ? 4.396 -13.090 -0.652 1.00 90.88 77 LYS A N 1
ATOM 604 C CA . LYS A 1 77 ? 3.965 -11.747 -0.219 1.00 90.88 77 LYS A CA 1
ATOM 605 C C . LYS A 1 77 ? 3.795 -10.762 -1.387 1.00 90.88 77 LYS A C 1
ATOM 607 O O . LYS A 1 77 ? 3.278 -9.660 -1.178 1.00 90.88 77 LYS A O 1
ATOM 612 N N . PHE A 1 78 ? 4.240 -11.131 -2.588 1.00 92.38 78 PHE A N 1
ATOM 613 C CA . PHE A 1 78 ? 4.113 -10.340 -3.812 1.00 92.38 78 PHE A CA 1
ATOM 614 C C . PHE A 1 78 ? 2.878 -10.755 -4.613 1.00 92.38 78 PHE A C 1
ATOM 616 O O . PHE A 1 78 ? 2.443 -11.909 -4.570 1.00 92.38 78 PHE A O 1
ATOM 623 N N . ALA A 1 79 ? 2.327 -9.810 -5.375 1.00 91.25 79 ALA A N 1
ATOM 624 C CA . ALA A 1 79 ? 1.185 -10.072 -6.240 1.00 91.25 79 ALA A CA 1
ATOM 625 C C . ALA A 1 79 ? 1.554 -11.063 -7.368 1.00 91.25 79 ALA A C 1
ATOM 627 O O . ALA A 1 79 ? 2.706 -11.139 -7.807 1.00 91.25 79 ALA A O 1
ATOM 628 N N . GLU A 1 80 ? 0.577 -11.855 -7.815 1.00 91.38 80 GLU A N 1
ATOM 629 C CA . GLU A 1 80 ? 0.791 -12.919 -8.805 1.00 91.38 80 GLU A CA 1
ATOM 630 C C . GLU A 1 80 ? 1.320 -12.375 -10.144 1.00 91.38 80 GLU A C 1
ATOM 632 O O . GLU A 1 80 ? 0.997 -11.260 -10.551 1.00 91.38 80 GLU A O 1
ATOM 637 N N . ASP A 1 81 ? 2.129 -13.168 -10.854 1.00 92.06 81 ASP A N 1
ATOM 638 C CA . ASP A 1 81 ? 2.643 -12.797 -12.177 1.00 92.06 81 ASP A CA 1
ATOM 639 C C . ASP A 1 81 ? 1.509 -12.749 -13.228 1.00 92.06 81 ASP A C 1
ATOM 641 O O . ASP A 1 81 ? 1.004 -13.805 -13.622 1.00 92.06 81 ASP A O 1
ATOM 645 N N . PRO A 1 82 ? 1.140 -11.567 -13.766 1.00 92.00 82 PRO A N 1
ATOM 646 C CA . PRO A 1 82 ? 0.008 -11.419 -14.685 1.00 92.00 82 PRO A CA 1
ATOM 647 C C . PRO A 1 82 ? 0.279 -11.978 -16.091 1.00 92.00 82 PRO A C 1
ATOM 649 O O . PRO A 1 82 ? -0.589 -11.916 -16.964 1.00 92.00 82 PRO A O 1
ATOM 652 N N . ALA A 1 83 ? 1.487 -12.488 -16.351 1.00 89.19 83 ALA A N 1
ATOM 653 C CA . ALA A 1 83 ? 1.796 -13.248 -17.557 1.00 89.19 83 ALA A CA 1
ATOM 654 C C . ALA A 1 83 ? 1.515 -14.756 -17.424 1.00 89.19 83 ALA A C 1
ATOM 656 O O . ALA A 1 83 ? 1.571 -15.458 -18.437 1.00 89.19 83 ALA A O 1
ATOM 657 N N . LEU A 1 84 ? 1.241 -15.263 -16.217 1.00 85.62 84 LEU A N 1
ATOM 658 C CA . LEU A 1 84 ? 0.836 -16.651 -16.000 1.00 85.62 84 LEU A CA 1
ATOM 659 C C . LEU A 1 84 ? -0.687 -16.797 -16.146 1.00 85.62 84 LEU A C 1
ATOM 661 O O . LEU A 1 84 ? -1.433 -15.864 -15.846 1.00 85.62 84 LEU A O 1
ATOM 665 N N . PRO A 1 85 ? -1.185 -17.962 -16.603 1.00 73.75 85 PRO A N 1
ATOM 666 C CA . PRO A 1 85 ? -2.612 -18.245 -16.545 1.00 73.75 85 PRO A CA 1
ATOM 667 C C . PRO A 1 85 ? -3.075 -18.260 -15.078 1.00 73.75 85 PRO A C 1
ATOM 669 O O . PRO A 1 85 ? -2.334 -18.779 -14.235 1.00 73.75 85 PRO A O 1
ATOM 672 N N . PRO A 1 86 ? -4.292 -17.767 -14.762 1.00 66.00 86 PRO A N 1
ATOM 673 C CA . PRO A 1 86 ? -4.834 -17.822 -13.410 1.00 66.00 86 PRO A CA 1
ATOM 674 C C . PRO A 1 86 ? -4.739 -19.243 -12.870 1.00 66.00 86 PRO A C 1
ATOM 676 O O . PRO A 1 86 ? -5.237 -20.189 -13.492 1.00 66.00 86 PRO A O 1
ATOM 679 N N . ARG A 1 87 ? -4.068 -19.407 -11.727 1.00 59.69 87 ARG A N 1
ATOM 680 C CA . ARG A 1 87 ? -3.872 -20.725 -11.131 1.00 59.69 87 ARG A CA 1
ATOM 681 C C . ARG A 1 87 ? -5.250 -21.243 -10.739 1.00 59.69 87 ARG A C 1
ATOM 683 O O . ARG A 1 87 ? -5.857 -20.726 -9.804 1.00 59.69 87 ARG A O 1
ATOM 690 N N . THR A 1 88 ? -5.759 -22.247 -11.454 1.00 47.47 88 THR A N 1
ATOM 691 C CA . THR A 1 88 ? -7.004 -22.923 -11.084 1.00 47.47 88 THR A CA 1
ATOM 692 C C . THR A 1 88 ? -6.794 -23.566 -9.724 1.00 47.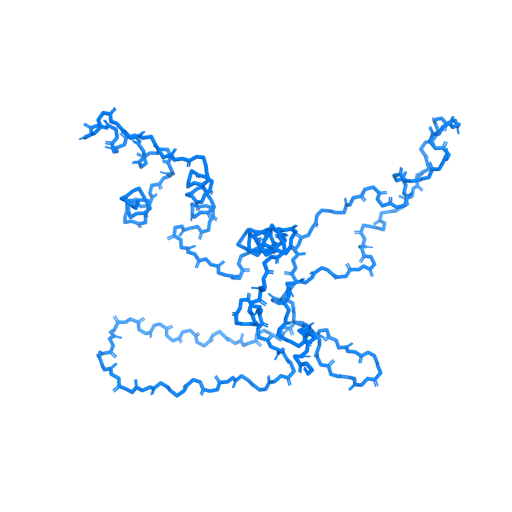47 88 THR A C 1
ATOM 694 O O . THR A 1 88 ? -6.240 -24.660 -9.602 1.00 47.47 88 THR A O 1
ATOM 697 N N . GLN A 1 89 ? -7.204 -22.848 -8.678 1.00 52.53 89 GLN A N 1
ATOM 698 C CA . GLN A 1 89 ? -7.236 -23.375 -7.329 1.00 52.53 89 GLN A CA 1
ATOM 699 C C . GLN A 1 89 ? -8.117 -24.619 -7.392 1.00 52.53 89 GLN A C 1
ATOM 701 O O . GLN A 1 89 ? -9.310 -24.536 -7.689 1.00 52.53 89 GLN A O 1
ATOM 706 N N . LYS A 1 90 ? -7.508 -25.791 -7.184 1.00 43.44 90 LYS A N 1
ATOM 707 C CA . LYS A 1 90 ? -8.253 -27.032 -7.004 1.00 43.44 90 LYS A CA 1
ATOM 708 C C . LYS A 1 90 ? -8.998 -26.890 -5.687 1.00 43.44 90 LYS A C 1
ATOM 710 O O . LYS A 1 90 ? -8.454 -27.215 -4.637 1.00 43.44 90 LYS A O 1
ATOM 715 N N . ILE A 1 91 ? -10.217 -26.364 -5.765 1.00 48.31 91 ILE A N 1
ATOM 716 C CA . ILE A 1 91 ? -11.165 -26.342 -4.660 1.00 48.31 91 ILE A CA 1
ATOM 717 C C . ILE A 1 91 ? -11.398 -27.805 -4.289 1.00 48.31 91 ILE A C 1
ATOM 719 O O . ILE A 1 91 ? -12.101 -28.535 -4.987 1.00 48.31 91 ILE A O 1
ATOM 723 N N . THR A 1 92 ? -10.747 -28.248 -3.219 1.00 44.72 92 THR A N 1
ATOM 724 C CA . THR A 1 92 ? -11.087 -29.495 -2.544 1.00 44.72 92 THR A CA 1
ATOM 725 C C . THR A 1 92 ? -12.504 -29.332 -1.999 1.00 44.72 92 THR A C 1
ATOM 727 O O . THR A 1 92 ? -12.723 -28.401 -1.221 1.00 44.72 92 THR A O 1
ATOM 730 N N . PRO A 1 93 ? -13.475 -30.165 -2.406 1.00 44.56 93 PRO A N 1
ATOM 731 C CA . PRO A 1 93 ? -14.854 -29.988 -1.984 1.00 44.56 93 PRO A CA 1
ATOM 732 C C . PRO A 1 93 ? -15.010 -30.423 -0.525 1.00 44.56 93 PRO A C 1
ATOM 734 O O . PRO A 1 93 ? -15.117 -31.610 -0.231 1.00 44.56 93 PRO A O 1
ATOM 737 N N . PHE A 1 94 ? -15.048 -29.445 0.375 1.00 45.34 94 PHE A N 1
ATOM 738 C CA . PHE A 1 94 ? -15.666 -29.582 1.687 1.00 45.34 94 PHE A CA 1
ATOM 739 C C . PHE A 1 94 ? -16.793 -28.553 1.781 1.00 45.34 94 PHE A C 1
ATOM 741 O O . PHE A 1 94 ? -16.587 -27.366 1.536 1.00 45.34 94 PHE A O 1
ATOM 748 N N . VAL A 1 95 ? -17.984 -29.086 2.032 1.00 54.69 95 VAL A N 1
ATOM 749 C CA . VAL A 1 95 ? -19.291 -28.422 2.100 1.00 54.69 95 VAL A CA 1
ATOM 750 C C . VAL A 1 95 ? -19.451 -27.603 3.393 1.00 54.69 95 VAL A C 1
ATOM 752 O O . VAL A 1 95 ? -18.737 -27.872 4.360 1.00 54.69 95 VAL A O 1
ATOM 755 N N . ASP A 1 96 ? -20.345 -26.602 3.457 1.00 40.78 96 ASP A N 1
ATOM 756 C CA . ASP A 1 96 ? -21.391 -26.231 2.470 1.00 40.78 96 ASP A CA 1
ATOM 757 C C . ASP A 1 96 ? -21.023 -25.080 1.495 1.00 40.78 96 ASP A C 1
ATOM 759 O O . ASP A 1 96 ? -20.325 -25.352 0.518 1.00 40.78 96 ASP A O 1
ATOM 763 N N . ASP A 1 97 ? -21.415 -23.801 1.584 1.00 39.44 97 ASP A N 1
ATOM 764 C CA . ASP A 1 97 ? -22.245 -23.024 2.522 1.00 39.44 97 ASP A CA 1
ATOM 765 C C . ASP A 1 97 ? -22.946 -21.877 1.737 1.00 39.44 97 ASP A C 1
ATOM 767 O O . ASP A 1 97 ? -22.442 -21.432 0.692 1.00 39.44 97 ASP A O 1
ATOM 771 N N . GLU A 1 98 ? -24.123 -21.409 2.175 1.00 40.81 98 GLU A N 1
ATOM 772 C CA . GLU A 1 98 ? -24.933 -20.434 1.426 1.00 40.81 98 GLU A CA 1
ATOM 773 C C . GLU A 1 98 ? -24.680 -18.965 1.808 1.00 40.81 98 GLU A C 1
ATOM 775 O O . GLU A 1 98 ? -25.267 -18.442 2.747 1.00 40.81 98 GLU A O 1
ATOM 780 N N . GLN A 1 99 ? -23.971 -18.236 0.935 1.00 40.03 99 GLN A N 1
ATOM 781 C CA . GLN A 1 99 ? -24.556 -17.041 0.295 1.00 40.03 99 GLN A CA 1
ATOM 782 C C . GLN A 1 99 ? -23.828 -16.704 -1.017 1.00 40.03 99 GLN A C 1
ATOM 784 O O . GLN A 1 99 ? -23.088 -15.725 -1.147 1.00 40.03 99 GLN A O 1
ATOM 789 N N . LYS A 1 100 ? -24.029 -17.546 -2.035 1.00 41.22 100 LYS A N 1
ATOM 790 C CA . LYS A 1 100 ? -23.348 -17.437 -3.331 1.00 41.22 100 LYS A CA 1
ATOM 791 C C . LYS A 1 100 ? -24.040 -16.411 -4.238 1.00 41.22 100 LYS A C 1
ATOM 793 O O . LYS A 1 100 ? -24.721 -16.772 -5.194 1.00 41.22 100 LYS A O 1
ATOM 798 N N . SER A 1 101 ? -23.847 -15.117 -3.968 1.00 36.12 101 SER A N 1
ATOM 799 C CA . SER A 1 101 ? -24.231 -14.056 -4.907 1.00 36.12 101 SER A CA 1
ATOM 800 C C . SER A 1 101 ? -23.321 -14.097 -6.139 1.00 36.12 101 SER A C 1
ATOM 802 O O . SER A 1 101 ? -22.273 -13.459 -6.226 1.00 36.12 101 SER A O 1
ATOM 804 N N . SER A 1 102 ? -23.738 -14.896 -7.120 1.00 46.88 102 SER A N 1
ATOM 805 C CA . SER A 1 102 ? -23.092 -15.076 -8.417 1.00 46.88 102 SER A CA 1
ATOM 806 C C . SER A 1 102 ? -23.238 -13.836 -9.307 1.00 46.88 102 SER A C 1
ATOM 808 O O . SER A 1 102 ? -23.804 -13.895 -10.399 1.00 46.88 102 SER A O 1
ATOM 810 N N . SER A 1 103 ? -22.690 -12.701 -8.871 1.00 36.62 103 SER A N 1
ATOM 811 C CA . SER A 1 103 ? -22.359 -11.613 -9.783 1.00 36.62 103 SER A CA 1
ATOM 812 C C . SER A 1 103 ? -21.197 -12.061 -10.661 1.00 36.62 103 SER A C 1
ATOM 814 O O . SER A 1 103 ? -20.031 -11.813 -10.352 1.00 36.62 103 SER A O 1
ATOM 816 N N . MET A 1 104 ? -21.532 -12.660 -11.805 1.00 42.91 104 MET A N 1
ATOM 817 C CA . MET A 1 104 ? -20.681 -12.569 -12.986 1.00 42.91 104 MET A CA 1
ATOM 818 C C . MET A 1 104 ? -20.570 -11.086 -13.357 1.00 42.91 104 MET A C 1
ATOM 820 O O . MET A 1 104 ? -21.308 -10.584 -14.203 1.00 42.91 104 MET A O 1
ATOM 824 N N . LYS A 1 105 ? -19.670 -10.352 -12.691 1.00 39.09 105 LYS A N 1
ATOM 825 C CA . LYS A 1 105 ? -19.233 -9.056 -13.197 1.00 39.09 105 LYS A CA 1
ATOM 826 C C . LYS A 1 105 ? -18.606 -9.343 -14.552 1.00 39.09 105 LYS A C 1
ATOM 828 O O . LYS A 1 105 ? -17.567 -9.998 -14.614 1.00 39.09 105 LYS A O 1
ATOM 833 N N . ALA A 1 106 ? -19.267 -8.889 -15.616 1.00 36.16 106 ALA A N 1
ATOM 834 C CA . ALA A 1 106 ? -18.680 -8.864 -16.943 1.00 36.16 106 ALA A CA 1
ATOM 835 C C . ALA A 1 106 ? -17.287 -8.246 -16.802 1.00 36.16 106 ALA A C 1
ATOM 837 O O . ALA A 1 106 ? -17.160 -7.147 -16.257 1.00 36.16 106 ALA A O 1
ATOM 838 N N . ALA A 1 107 ? -16.257 -8.997 -17.192 1.00 52.69 107 ALA A N 1
ATOM 839 C CA . ALA A 1 107 ? -14.881 -8.576 -17.011 1.00 52.69 107 ALA A CA 1
ATOM 840 C C . ALA A 1 107 ? -14.633 -7.358 -17.904 1.00 52.69 107 ALA A C 1
ATOM 842 O O . ALA A 1 107 ? -14.341 -7.494 -19.093 1.00 52.69 107 ALA A O 1
ATOM 843 N N . ILE A 1 108 ? -14.787 -6.164 -17.322 1.00 50.75 108 ILE A N 1
ATOM 844 C CA . ILE A 1 108 ? -14.273 -4.921 -17.890 1.00 50.75 108 ILE A CA 1
ATOM 845 C C . ILE A 1 108 ? -12.808 -5.218 -18.219 1.00 50.75 108 ILE A C 1
ATOM 847 O O . ILE A 1 108 ? -12.106 -5.702 -17.329 1.00 50.75 108 ILE A O 1
ATOM 851 N N . PRO A 1 109 ? -12.350 -5.018 -19.467 1.00 54.53 109 PRO A N 1
ATOM 852 C CA . PRO A 1 109 ? -10.996 -5.383 -19.848 1.00 54.53 109 PRO A CA 1
ATOM 853 C C . PRO A 1 109 ? -10.007 -4.562 -19.022 1.00 54.53 109 PRO A C 1
ATOM 855 O O . PRO A 1 109 ? -9.785 -3.382 -19.291 1.00 54.53 109 PRO A O 1
ATOM 858 N N . THR A 1 110 ? -9.433 -5.194 -17.998 1.00 73.50 110 THR A N 1
ATOM 859 C CA . THR A 1 110 ? -8.457 -4.580 -17.107 1.00 73.50 110 THR A CA 1
ATOM 860 C C . THR A 1 110 ? -7.276 -4.128 -17.951 1.00 73.50 110 THR A C 1
ATOM 862 O O . THR A 1 110 ? -6.665 -4.936 -18.659 1.00 73.50 110 THR A O 1
ATOM 865 N N . GLN A 1 111 ? -6.967 -2.831 -17.921 1.00 89.38 111 GLN A N 1
ATOM 866 C CA . GLN A 1 111 ? -5.862 -2.278 -18.697 1.00 89.38 111 GLN A CA 1
ATOM 867 C C . GLN A 1 111 ? -4.568 -3.024 -18.337 1.00 89.38 111 GLN A C 1
ATOM 869 O O . GLN A 1 111 ? -4.247 -3.209 -17.166 1.00 89.38 111 GLN A O 1
ATOM 874 N N . ALA A 1 112 ? -3.855 -3.518 -19.351 1.00 93.00 112 ALA A N 1
ATOM 875 C CA . ALA A 1 112 ? -2.712 -4.408 -19.172 1.00 93.00 112 ALA A CA 1
ATOM 876 C C . ALA A 1 112 ? -1.449 -3.800 -19.784 1.00 93.00 112 ALA A C 1
ATOM 878 O O . ALA A 1 112 ? -1.381 -3.540 -20.991 1.00 93.00 112 ALA A O 1
ATOM 879 N N . TYR A 1 113 ? -0.423 -3.624 -18.960 1.00 94.25 113 TYR A N 1
ATOM 880 C CA . TYR A 1 113 ? 0.863 -3.071 -19.357 1.00 94.25 113 TYR A CA 1
ATOM 881 C C . TYR A 1 113 ? 1.760 -4.175 -19.914 1.00 94.25 113 TYR A C 1
ATOM 883 O O . TYR A 1 113 ? 1.886 -5.256 -19.335 1.00 94.25 113 TYR A O 1
ATOM 891 N N . ARG A 1 114 ? 2.386 -3.920 -21.068 1.00 95.50 114 ARG A N 1
ATOM 892 C CA . ARG A 1 114 ? 3.149 -4.924 -21.824 1.00 95.50 114 ARG A CA 1
ATOM 893 C C . ARG A 1 114 ? 4.533 -4.416 -22.195 1.00 95.50 114 ARG A C 1
ATOM 895 O O . ARG A 1 114 ? 4.693 -3.273 -22.622 1.00 95.50 114 ARG A O 1
ATOM 902 N N . CYS A 1 115 ? 5.529 -5.295 -22.125 1.00 95.38 115 CYS A N 1
ATOM 903 C CA . CYS A 1 115 ? 6.870 -4.996 -22.616 1.00 95.38 115 CYS A CA 1
ATOM 904 C C . CYS A 1 115 ? 6.839 -4.711 -24.130 1.00 95.38 115 CYS A C 1
ATOM 906 O O . CYS A 1 115 ? 6.386 -5.548 -24.915 1.00 95.38 115 CYS A O 1
ATOM 908 N N . LYS A 1 116 ? 7.381 -3.564 -24.566 1.00 95.31 116 LYS A N 1
ATOM 909 C CA . LYS A 1 116 ? 7.418 -3.179 -25.993 1.00 95.31 116 LYS A CA 1
ATOM 910 C C . LYS A 1 116 ? 8.176 -4.190 -26.873 1.00 95.31 116 LYS A C 1
ATOM 912 O O . LYS A 1 116 ? 7.792 -4.377 -28.024 1.00 95.31 116 LYS A O 1
ATOM 917 N N . LYS A 1 117 ? 9.201 -4.869 -26.331 1.00 96.88 117 LYS A N 1
ATOM 918 C CA . LYS A 1 117 ? 10.049 -5.836 -27.058 1.00 96.88 117 LYS A CA 1
ATOM 919 C C . LYS A 1 117 ? 9.408 -7.221 -27.194 1.00 96.88 117 LYS A C 1
ATOM 921 O O . LYS A 1 117 ? 9.273 -7.711 -28.306 1.00 96.88 117 LYS A O 1
ATOM 926 N N . CYS A 1 118 ? 9.018 -7.856 -26.085 1.00 95.62 118 CYS A N 1
ATOM 927 C CA . CYS A 1 118 ? 8.528 -9.245 -26.080 1.00 95.62 118 CYS A CA 1
ATOM 928 C C . CYS A 1 118 ? 7.005 -9.393 -25.911 1.00 95.62 118 CYS A C 1
ATOM 930 O O . CYS A 1 118 ? 6.513 -10.514 -25.861 1.00 95.62 118 CYS A O 1
ATOM 932 N N . ARG A 1 119 ? 6.248 -8.290 -25.791 1.00 92.81 119 ARG A N 1
ATOM 933 C CA . ARG A 1 119 ? 4.774 -8.236 -25.622 1.00 92.81 119 ARG A CA 1
ATOM 934 C C . ARG A 1 119 ? 4.187 -8.955 -24.392 1.00 92.81 119 ARG A C 1
ATOM 936 O O . ARG A 1 119 ? 2.978 -8.842 -24.159 1.00 92.81 119 ARG A O 1
ATOM 943 N N . ARG A 1 120 ? 5.029 -9.603 -23.577 1.00 94.06 120 ARG A N 1
ATOM 944 C CA . ARG A 1 120 ? 4.713 -10.136 -22.243 1.00 94.06 120 ARG A CA 1
ATOM 945 C C . ARG A 1 120 ? 4.042 -9.061 -21.381 1.00 94.06 120 ARG A C 1
ATOM 947 O O . ARG A 1 120 ? 4.485 -7.910 -21.378 1.00 94.06 120 ARG A O 1
ATOM 954 N N . ILE A 1 121 ? 2.979 -9.451 -20.680 1.00 94.56 121 ILE A N 1
ATOM 955 C CA . ILE A 1 121 ? 2.304 -8.618 -19.677 1.00 94.56 121 ILE A CA 1
ATOM 956 C C . ILE A 1 121 ? 3.252 -8.472 -18.483 1.00 94.56 121 ILE A C 1
ATOM 958 O O . ILE A 1 121 ? 3.841 -9.456 -18.048 1.00 94.56 121 ILE A O 1
ATOM 962 N N . VAL A 1 122 ? 3.447 -7.247 -18.003 1.00 95.19 122 VAL A N 1
ATOM 963 C CA . VAL A 1 122 ? 4.335 -6.949 -16.864 1.00 95.19 122 VAL A CA 1
ATOM 964 C C . VAL A 1 122 ? 3.571 -6.457 -15.639 1.00 95.19 122 VAL A C 1
ATOM 966 O O . VAL A 1 122 ? 4.068 -6.621 -14.533 1.00 95.19 122 VAL A O 1
ATOM 969 N N . ALA A 1 123 ? 2.376 -5.892 -15.831 1.00 94.81 123 ALA A N 1
ATOM 970 C CA . ALA A 1 123 ? 1.451 -5.458 -14.785 1.00 94.81 123 ALA A CA 1
ATOM 971 C C . ALA A 1 123 ? 0.028 -5.331 -15.361 1.00 94.81 123 ALA A C 1
ATOM 973 O O . ALA A 1 123 ? -0.141 -5.116 -16.566 1.00 94.81 123 ALA A O 1
ATOM 974 N N . LEU A 1 124 ? -0.983 -5.410 -14.503 1.00 94.00 124 LEU A N 1
ATOM 975 C CA . LEU A 1 124 ? -2.363 -4.991 -14.767 1.00 94.00 124 LEU A CA 1
ATOM 976 C C . LEU A 1 124 ? -2.641 -3.647 -14.078 1.00 94.00 124 LEU A C 1
ATOM 978 O O . LEU A 1 124 ? -1.906 -3.251 -13.173 1.00 94.00 124 LEU A O 1
ATOM 982 N N . GLN A 1 125 ? -3.733 -2.977 -14.450 1.00 92.56 125 GLN A N 1
ATOM 983 C CA . GLN A 1 125 ? -4.243 -1.795 -13.742 1.00 92.56 125 GLN A CA 1
ATOM 984 C C . GLN A 1 125 ? -4.439 -2.079 -12.249 1.00 92.56 125 GLN A C 1
ATOM 986 O O . GLN A 1 125 ? -4.107 -1.255 -11.403 1.00 92.56 125 GLN A O 1
ATOM 991 N N . ASP A 1 126 ? -4.891 -3.291 -11.926 1.00 91.69 126 ASP A N 1
ATOM 992 C CA . ASP A 1 126 ? -5.102 -3.748 -10.555 1.00 91.69 126 ASP A CA 1
ATOM 993 C C . ASP A 1 126 ? -3.799 -3.852 -9.747 1.00 91.69 126 ASP A C 1
ATOM 995 O O . ASP A 1 126 ? -3.872 -3.900 -8.525 1.00 91.69 126 ASP A O 1
ATOM 999 N N . ASN A 1 127 ? -2.618 -3.821 -10.378 1.00 93.00 127 ASN A N 1
ATOM 1000 C CA . ASN A 1 127 ? -1.325 -3.754 -9.687 1.00 93.00 127 ASN A CA 1
ATOM 1001 C C . ASN A 1 127 ? -0.802 -2.318 -9.519 1.00 93.00 127 ASN A C 1
ATOM 1003 O O . ASN A 1 127 ? 0.217 -2.128 -8.860 1.00 93.00 127 ASN A O 1
ATOM 1007 N N . VAL A 1 128 ? -1.447 -1.312 -10.122 1.00 92.81 128 VAL A N 1
ATOM 1008 C CA . VAL A 1 128 ? -1.029 0.095 -10.018 1.00 92.81 128 VAL A CA 1
ATOM 1009 C C . VAL A 1 128 ? -1.320 0.628 -8.614 1.00 92.81 128 VAL A C 1
ATOM 1011 O O . VAL A 1 128 ? -2.334 0.284 -7.990 1.00 92.81 128 VAL A O 1
ATOM 1014 N N . VAL A 1 129 ? -0.400 1.460 -8.124 1.00 92.56 129 VAL A N 1
ATOM 1015 C CA . VAL A 1 129 ? -0.486 2.172 -6.847 1.00 92.56 129 VAL A CA 1
ATOM 1016 C C . VAL A 1 129 ? -0.556 3.669 -7.129 1.00 92.56 129 VAL A C 1
ATOM 1018 O O . VAL A 1 129 ? 0.392 4.263 -7.643 1.00 92.56 129 VAL A O 1
ATOM 1021 N N . ASP A 1 130 ? -1.677 4.289 -6.765 1.00 88.25 130 ASP A N 1
ATOM 1022 C CA . ASP A 1 130 ? -1.867 5.727 -6.939 1.00 88.25 130 ASP A CA 1
ATOM 1023 C C . ASP A 1 130 ? -0.895 6.513 -6.055 1.00 88.25 130 ASP A C 1
ATOM 1025 O O . ASP A 1 130 ? -0.775 6.250 -4.850 1.00 88.25 130 ASP A O 1
ATOM 1029 N N . HIS A 1 131 ? -0.282 7.547 -6.620 1.00 86.19 131 HIS A N 1
ATOM 1030 C CA . HIS A 1 131 ? 0.605 8.472 -5.921 1.00 86.19 131 HIS A CA 1
ATOM 1031 C C . HIS A 1 131 ? 0.194 9.919 -6.214 1.00 86.19 131 HIS A C 1
ATOM 1033 O O . HIS A 1 131 ? -0.500 10.190 -7.190 1.00 86.19 131 HIS A O 1
ATOM 1039 N N . VAL A 1 132 ? 0.620 10.843 -5.355 1.00 84.69 1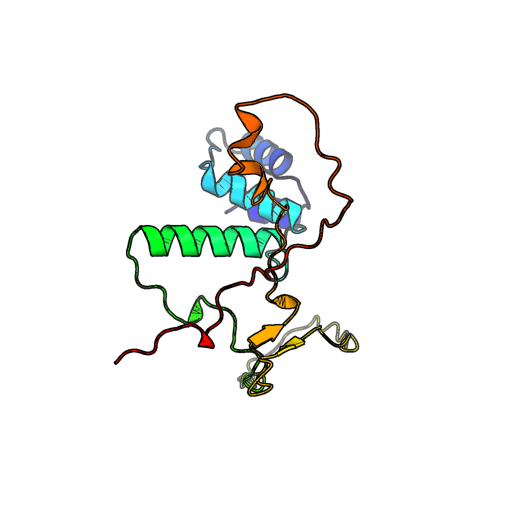32 VAL A N 1
ATOM 1040 C CA . VAL A 1 132 ? 0.525 12.280 -5.635 1.00 84.69 132 VAL A CA 1
ATOM 1041 C C . VAL A 1 132 ? 1.807 12.680 -6.372 1.00 84.69 132 VAL A C 1
ATOM 1043 O O . VAL A 1 132 ? 2.887 12.378 -5.852 1.00 84.69 132 VAL A O 1
ATOM 1046 N N . PRO A 1 133 ? 1.732 13.327 -7.551 1.00 83.62 133 PRO A N 1
ATOM 1047 C CA . PRO A 1 133 ? 2.909 13.860 -8.227 1.00 83.62 133 PRO A CA 1
ATOM 1048 C C . PRO A 1 133 ? 3.682 14.807 -7.302 1.00 83.62 133 PRO A C 1
ATOM 1050 O O . PRO A 1 133 ? 3.118 15.742 -6.735 1.00 83.62 133 PRO A O 1
ATOM 1053 N N . GLY A 1 134 ? 4.976 14.550 -7.115 1.00 77.31 134 GLY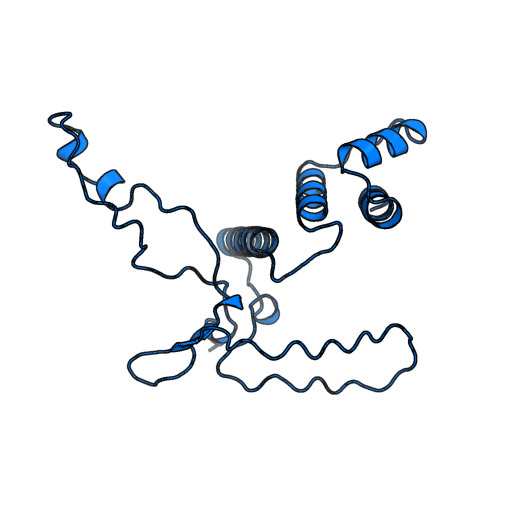 A N 1
ATOM 1054 C CA . GLY A 1 134 ? 5.856 15.470 -6.392 1.00 77.31 134 GLY A CA 1
ATOM 1055 C C . GLY A 1 134 ? 6.298 16.641 -7.274 1.00 77.31 134 GLY A C 1
ATOM 1056 O O . GLY A 1 134 ? 6.092 16.632 -8.483 1.00 77.31 134 GLY A O 1
ATOM 1057 N N . GLU A 1 135 ? 7.031 17.600 -6.699 1.00 73.88 135 GLU A N 1
ATOM 1058 C CA . GLU A 1 135 ? 7.650 18.720 -7.442 1.00 73.88 135 GLU A CA 1
ATOM 1059 C C . GLU A 1 135 ? 8.614 18.282 -8.578 1.00 73.88 135 GLU A C 1
ATOM 1061 O O . GLU A 1 135 ? 9.056 19.109 -9.384 1.00 73.88 135 GLU A O 1
ATOM 1066 N N . GLY A 1 136 ? 8.962 16.992 -8.653 1.00 71.50 136 GLY A N 1
ATOM 1067 C CA . GLY A 1 136 ? 9.740 16.395 -9.738 1.00 71.50 136 GLY A CA 1
ATOM 1068 C C . GLY A 1 136 ? 11.116 17.040 -9.906 1.00 71.50 136 GLY A C 1
ATOM 1069 O O . GLY A 1 136 ? 11.762 17.441 -8.938 1.00 71.50 136 GLY A O 1
ATOM 1070 N N . GLU A 1 137 ? 11.561 17.197 -11.152 1.00 64.94 137 GLU A N 1
ATOM 1071 C CA . GLU A 1 137 ? 12.822 17.882 -11.472 1.00 64.94 137 GLU A CA 1
ATOM 1072 C C . GLU A 1 137 ? 12.867 19.336 -10.962 1.00 64.94 137 GLU A C 1
ATOM 1074 O O . GLU A 1 137 ? 13.948 19.867 -10.709 1.00 64.94 137 GLU A O 1
ATOM 1079 N N . SER A 1 138 ? 11.712 19.987 -10.754 1.00 66.50 138 SER A N 1
ATOM 1080 C CA . SER A 1 138 ? 11.656 21.369 -10.252 1.00 66.50 138 SER A CA 1
ATOM 1081 C C . SER A 1 138 ? 12.030 21.499 -8.767 1.00 66.50 138 SER A C 1
ATOM 1083 O O . SER A 1 138 ? 12.440 22.581 -8.339 1.00 66.50 138 SER A O 1
ATOM 1085 N N . ALA A 1 139 ? 11.994 20.397 -8.005 1.00 66.00 139 ALA A N 1
ATOM 1086 C CA . ALA A 1 139 ? 12.563 20.322 -6.657 1.00 66.00 139 ALA A CA 1
ATOM 1087 C C . ALA A 1 139 ? 14.096 20.459 -6.671 1.00 66.00 139 ALA A C 1
ATOM 1089 O O . ALA A 1 139 ? 14.692 21.013 -5.748 1.00 66.00 139 ALA A O 1
ATOM 1090 N N . PHE A 1 140 ? 14.733 19.967 -7.739 1.00 67.31 140 PHE A N 1
ATOM 1091 C CA . PHE A 1 140 ? 16.189 19.893 -7.895 1.00 67.31 140 PHE A CA 1
ATOM 1092 C C . PHE A 1 140 ? 16.755 20.986 -8.817 1.00 67.31 140 PHE A C 1
ATOM 1094 O O . PHE A 1 140 ? 17.973 21.137 -8.935 1.00 67.31 140 PHE A O 1
ATOM 1101 N N . ALA A 1 141 ? 15.891 21.780 -9.454 1.00 63.75 141 ALA A N 1
ATOM 1102 C CA . ALA A 1 141 ? 16.281 22.875 -10.329 1.00 63.75 141 ALA A CA 1
ATOM 1103 C C . ALA A 1 141 ? 17.038 23.969 -9.552 1.00 63.75 141 ALA A C 1
ATOM 1105 O O . ALA A 1 141 ? 16.467 24.735 -8.771 1.00 63.75 141 ALA A O 1
ATOM 1106 N N . TRP A 1 142 ? 18.343 24.086 -9.820 1.00 60.91 142 TRP A N 1
ATOM 1107 C CA . TRP A 1 142 ? 19.238 25.049 -9.162 1.00 60.91 142 TRP A CA 1
ATOM 1108 C C . TRP A 1 142 ? 18.778 26.517 -9.291 1.00 60.91 142 TRP A C 1
ATOM 1110 O O . TRP A 1 142 ? 19.149 27.361 -8.470 1.00 60.91 142 TRP A O 1
ATOM 1120 N N . SER A 1 143 ? 17.951 26.813 -10.301 1.00 59.06 143 SER A N 1
ATOM 1121 C CA . SER A 1 143 ? 17.384 28.129 -10.597 1.00 59.06 143 SER A CA 1
ATOM 1122 C C . SER A 1 143 ? 16.523 28.703 -9.470 1.00 59.06 143 SER A C 1
ATOM 1124 O O . SER A 1 143 ? 16.498 29.922 -9.330 1.00 59.06 143 SER A O 1
ATOM 1126 N N . LYS A 1 144 ? 15.932 27.887 -8.577 1.00 54.12 144 LYS A N 1
ATOM 1127 C CA . LYS A 1 144 ? 15.239 28.399 -7.370 1.00 54.12 144 LYS A CA 1
ATOM 1128 C C . LYS A 1 144 ? 16.147 29.254 -6.458 1.00 54.12 144 LYS A C 1
ATOM 1130 O O . LYS A 1 144 ? 15.637 29.978 -5.610 1.00 54.12 144 LYS A O 1
ATOM 1135 N N . ARG A 1 145 ? 17.481 29.228 -6.632 1.00 55.31 145 ARG A N 1
ATOM 1136 C CA . ARG A 1 145 ? 18.432 30.108 -5.916 1.00 55.31 145 ARG A CA 1
ATOM 1137 C C . ARG A 1 145 ? 18.679 31.473 -6.576 1.00 55.31 145 ARG A C 1
ATOM 1139 O O . ARG A 1 145 ? 19.369 32.293 -5.976 1.00 55.31 145 ARG A O 1
ATOM 1146 N N . ARG A 1 146 ? 18.184 31.731 -7.794 1.00 54.22 146 ARG A N 1
ATOM 1147 C CA . ARG A 1 146 ? 18.303 33.035 -8.473 1.00 54.22 146 ARG A CA 1
ATOM 1148 C C . ARG A 1 146 ? 17.023 33.368 -9.244 1.00 54.22 146 ARG A C 1
ATOM 1150 O O . ARG A 1 146 ? 16.792 32.820 -10.314 1.00 54.22 146 ARG A O 1
ATOM 1157 N N . ASN A 1 147 ? 16.309 34.370 -8.733 1.00 55.38 147 ASN A N 1
ATOM 1158 C CA . ASN A 1 147 ? 15.142 35.049 -9.315 1.00 55.38 147 ASN A CA 1
ATOM 1159 C C . ASN A 1 147 ? 13.804 34.308 -9.133 1.00 55.38 147 ASN A C 1
ATOM 1161 O O . ASN A 1 147 ? 13.526 33.298 -9.771 1.00 55.38 147 ASN A O 1
ATOM 1165 N N . GLY A 1 148 ? 12.943 34.879 -8.284 1.00 53.94 148 GLY A N 1
ATOM 1166 C CA . GLY A 1 148 ? 11.575 34.418 -8.045 1.00 53.94 148 GLY A CA 1
ATOM 1167 C C . GLY A 1 148 ? 10.603 34.868 -9.133 1.00 53.94 148 GLY A C 1
ATOM 1168 O O . GLY A 1 148 ? 9.751 35.713 -8.880 1.00 53.94 148 GLY A O 1
ATOM 1169 N N . LEU A 1 149 ? 10.733 34.305 -10.334 1.00 53.28 149 LEU A N 1
ATOM 1170 C CA . LEU A 1 149 ? 9.685 34.335 -11.355 1.00 53.28 149 LEU A CA 1
ATOM 1171 C C . LEU A 1 149 ? 9.178 32.901 -11.558 1.00 53.28 149 LEU A C 1
ATOM 1173 O O . LEU A 1 149 ? 9.995 32.024 -11.853 1.00 53.28 149 LEU A O 1
ATOM 1177 N N . PRO A 1 150 ? 7.872 32.629 -11.387 1.00 51.78 150 PRO A N 1
ATOM 1178 C CA . PRO A 1 150 ? 7.334 31.308 -11.659 1.00 51.78 150 PRO A CA 1
ATOM 1179 C C . PRO A 1 150 ? 7.396 31.057 -13.166 1.00 51.78 150 PRO A C 1
ATOM 1181 O O . PRO A 1 150 ? 6.777 31.769 -13.955 1.00 51.78 150 PRO A O 1
ATOM 1184 N N . PHE A 1 151 ? 8.159 30.040 -13.565 1.00 54.25 151 PHE A N 1
ATOM 1185 C CA . PHE A 1 151 ? 7.992 29.447 -14.885 1.00 54.25 151 PHE A CA 1
ATOM 1186 C C . PHE A 1 151 ? 6.642 28.738 -14.889 1.00 54.25 151 PHE A C 1
ATOM 1188 O O . PHE A 1 151 ? 6.487 27.713 -14.225 1.00 54.25 151 PHE A O 1
ATOM 1195 N N . ASP A 1 152 ? 5.695 29.298 -15.634 1.00 58.44 152 ASP A N 1
ATOM 1196 C CA . ASP A 1 152 ? 4.428 28.658 -15.961 1.00 58.44 152 ASP A CA 1
ATOM 1197 C C . ASP A 1 152 ? 4.719 27.447 -16.859 1.00 58.44 152 ASP A C 1
ATOM 1199 O O . ASP A 1 152 ? 4.837 27.545 -18.083 1.00 58.44 152 ASP A O 1
ATOM 1203 N N . LYS A 1 153 ? 4.977 26.301 -16.222 1.00 56.50 153 LYS A N 1
ATOM 1204 C CA . LYS A 1 153 ? 4.958 25.009 -16.897 1.00 56.50 153 LYS A CA 1
ATOM 1205 C C . LYS A 1 153 ? 3.495 24.611 -16.994 1.00 56.50 153 LYS A C 1
ATOM 1207 O O . LYS A 1 153 ? 2.866 24.396 -15.963 1.00 56.50 153 LYS A O 1
ATOM 1212 N N . GLY A 1 154 ? 3.001 24.523 -18.228 1.00 48.59 154 GLY A N 1
ATOM 1213 C CA . GLY A 1 154 ? 1.659 24.034 -18.517 1.00 48.59 154 GLY A CA 1
ATOM 1214 C C . GLY A 1 154 ? 1.383 22.678 -17.865 1.00 48.59 154 GLY A C 1
ATOM 1215 O O . GLY A 1 154 ? 2.310 21.954 -17.501 1.00 48.59 154 GLY A O 1
ATOM 1216 N N . ASP A 1 155 ? 0.092 22.388 -17.731 1.00 54.12 155 ASP A N 1
ATOM 1217 C CA . ASP A 1 155 ? -0.546 21.381 -16.871 1.00 54.12 155 ASP A CA 1
ATOM 1218 C C . ASP A 1 155 ? -0.264 19.901 -17.237 1.00 54.12 155 ASP A C 1
ATOM 1220 O O . ASP A 1 155 ? -1.154 19.053 -17.200 1.00 54.12 155 ASP A O 1
ATOM 1224 N N . ASP A 1 156 ? 0.985 19.562 -17.573 1.00 56.72 156 ASP A N 1
ATOM 1225 C CA . ASP A 1 156 ? 1.481 18.200 -17.800 1.00 56.72 156 ASP A CA 1
ATOM 1226 C C . ASP A 1 156 ? 1.607 17.447 -16.455 1.00 56.72 156 ASP A C 1
ATOM 1228 O O . ASP A 1 156 ? 2.686 17.040 -16.020 1.00 56.72 156 ASP A O 1
ATOM 1232 N N . ASN A 1 157 ? 0.469 17.246 -15.782 1.00 60.53 157 ASN A N 1
ATOM 1233 C CA . ASN A 1 157 ? 0.331 16.485 -14.533 1.00 60.53 157 ASN A CA 1
ATOM 1234 C C . ASN A 1 157 ? 0.560 14.967 -14.709 1.00 60.53 157 ASN A C 1
ATOM 1236 O O . ASN A 1 157 ? 0.455 14.197 -13.749 1.00 60.53 157 ASN A O 1
ATOM 1240 N N . GLU A 1 158 ? 0.853 14.505 -15.928 1.00 72.81 158 GLU A N 1
ATOM 1241 C CA . GLU A 1 158 ? 1.063 13.093 -16.232 1.00 72.81 158 GLU A CA 1
ATOM 1242 C C . GLU A 1 158 ? 2.481 12.638 -15.865 1.00 72.81 158 GLU A C 1
ATOM 1244 O O . GLU A 1 158 ? 3.484 12.988 -16.489 1.00 72.81 158 GLU A O 1
ATOM 1249 N N . CYS A 1 159 ? 2.569 11.785 -14.845 1.00 79.69 159 CYS A N 1
ATOM 1250 C CA . CYS A 1 159 ? 3.833 11.184 -14.446 1.00 79.69 159 CYS A CA 1
ATOM 1251 C C . CYS A 1 159 ? 4.345 10.204 -15.511 1.00 79.69 159 CYS A C 1
ATOM 1253 O O . CYS A 1 159 ? 3.661 9.261 -15.903 1.00 79.69 159 CYS A O 1
ATOM 1255 N N . SER A 1 160 ? 5.608 10.367 -15.909 1.00 85.12 160 SER A N 1
ATOM 1256 C CA . SER A 1 160 ? 6.279 9.532 -16.919 1.00 85.12 160 SER A CA 1
ATOM 1257 C C . SER A 1 160 ? 6.506 8.069 -16.504 1.00 85.12 160 SER A C 1
ATOM 1259 O O . SER A 1 160 ? 6.961 7.258 -17.314 1.00 85.12 160 SER A O 1
ATOM 1261 N N . SER A 1 161 ? 6.233 7.733 -15.240 1.00 88.50 161 SER A N 1
ATOM 1262 C CA . SER A 1 161 ? 6.536 6.446 -14.612 1.00 88.50 161 SER A CA 1
ATOM 1263 C C . SER A 1 161 ? 5.307 5.860 -13.922 1.00 88.50 161 SER A C 1
ATOM 1265 O O . SER A 1 161 ? 4.559 6.568 -13.251 1.00 88.50 161 SER A O 1
ATOM 1267 N N . LEU A 1 162 ? 5.127 4.546 -14.061 1.00 90.44 162 LEU A N 1
ATOM 1268 C CA . LEU A 1 162 ? 4.075 3.787 -13.388 1.00 90.44 162 LEU A CA 1
ATOM 1269 C C . LEU A 1 162 ? 4.614 3.189 -12.090 1.00 90.44 162 LEU A C 1
ATOM 1271 O O . LEU A 1 162 ? 5.617 2.475 -12.106 1.00 90.44 162 LEU A O 1
ATOM 1275 N N . PHE A 1 163 ? 3.908 3.432 -10.990 1.00 92.62 163 PHE A N 1
ATOM 1276 C CA . PHE A 1 163 ? 4.171 2.798 -9.703 1.00 92.62 163 PHE A CA 1
ATOM 1277 C C . PHE A 1 163 ? 3.248 1.590 -9.559 1.00 92.62 163 PHE A C 1
ATOM 1279 O O . PHE A 1 163 ? 2.030 1.710 -9.704 1.00 92.62 163 PHE A O 1
ATOM 1286 N N . ILE A 1 164 ? 3.833 0.422 -9.313 1.00 94.38 164 ILE A N 1
ATOM 1287 C CA . ILE A 1 164 ? 3.120 -0.852 -9.198 1.00 94.38 164 ILE A CA 1
ATOM 1288 C C . ILE A 1 164 ? 3.561 -1.590 -7.937 1.00 94.38 164 ILE A C 1
ATOM 1290 O O . ILE A 1 164 ? 4.681 -1.403 -7.458 1.00 94.38 164 ILE A O 1
ATOM 1294 N N . GLU A 1 165 ? 2.683 -2.431 -7.404 1.00 94.12 165 GLU A N 1
ATOM 1295 C CA . GLU A 1 165 ? 3.033 -3.355 -6.327 1.00 94.12 165 GLU A CA 1
ATOM 1296 C C . GLU A 1 165 ? 4.100 -4.363 -6.797 1.00 94.12 165 GLU A C 1
ATOM 1298 O O . GLU A 1 165 ? 4.134 -4.712 -7.983 1.00 94.12 165 GLU A O 1
ATOM 1303 N N . PRO A 1 166 ? 4.964 -4.866 -5.894 1.00 94.38 166 PRO A N 1
ATOM 1304 C CA . PRO A 1 166 ? 5.891 -5.943 -6.210 1.00 94.38 166 PRO A CA 1
ATOM 1305 C C . PRO A 1 166 ? 5.154 -7.179 -6.735 1.00 94.38 166 PRO A C 1
ATOM 1307 O O . PRO A 1 166 ? 4.199 -7.657 -6.117 1.00 94.38 166 PRO A O 1
ATOM 1310 N N . LEU A 1 167 ? 5.620 -7.701 -7.870 1.00 94.00 167 LEU A N 1
ATOM 1311 C CA . LEU A 1 167 ? 5.065 -8.886 -8.527 1.00 94.00 167 LEU A CA 1
ATOM 1312 C C . LEU A 1 167 ? 6.036 -10.058 -8.418 1.00 94.00 167 LEU A C 1
ATOM 1314 O O . LEU A 1 167 ? 7.249 -9.869 -8.449 1.00 94.00 167 LEU A O 1
ATOM 1318 N N . GLN A 1 168 ? 5.511 -11.281 -8.374 1.00 93.56 168 GLN A N 1
ATOM 1319 C CA . GLN A 1 168 ? 6.311 -12.506 -8.249 1.00 93.56 168 GLN A CA 1
ATOM 1320 C C . GLN A 1 168 ? 7.393 -12.645 -9.332 1.00 93.56 168 GLN A C 1
ATOM 1322 O O . GLN A 1 168 ? 8.475 -13.135 -9.044 1.00 93.56 168 GLN A O 1
ATOM 1327 N N . TRP A 1 169 ? 7.172 -12.151 -10.557 1.00 92.38 169 TRP A N 1
ATOM 1328 C CA . TRP A 1 169 ? 8.205 -12.188 -11.604 1.00 92.38 169 TRP A CA 1
ATOM 1329 C C . TRP A 1 169 ? 9.414 -11.274 -11.325 1.00 92.38 169 TRP A C 1
ATOM 1331 O O . TRP A 1 169 ? 10.444 -11.428 -11.978 1.00 92.38 169 TRP A O 1
ATOM 1341 N N . MET A 1 170 ? 9.302 -10.327 -10.386 1.00 92.56 170 MET A N 1
ATOM 1342 C CA . MET A 1 170 ? 10.383 -9.414 -9.996 1.00 92.56 170 MET A CA 1
ATOM 1343 C C . MET A 1 170 ? 11.389 -10.047 -9.030 1.00 92.56 170 MET A C 1
ATOM 1345 O O . MET A 1 170 ? 12.446 -9.459 -8.803 1.00 92.56 170 MET A O 1
ATOM 1349 N N . THR A 1 171 ? 11.096 -11.219 -8.453 1.00 86.44 171 THR A N 1
ATOM 1350 C CA . THR A 1 171 ? 12.075 -11.919 -7.615 1.00 86.44 171 THR A CA 1
ATOM 1351 C C . THR A 1 171 ? 13.270 -12.321 -8.468 1.00 86.44 171 THR A C 1
ATOM 1353 O O . THR A 1 171 ? 13.125 -13.066 -9.442 1.00 86.44 171 THR A O 1
ATOM 1356 N N . THR A 1 172 ? 14.468 -11.890 -8.084 1.00 68.56 172 THR A N 1
ATOM 1357 C CA . THR A 1 172 ? 15.689 -12.548 -8.545 1.00 68.56 172 THR A CA 1
ATOM 1358 C C . THR A 1 172 ? 15.676 -13.959 -7.976 1.00 68.56 172 THR A C 1
ATOM 1360 O O . THR A 1 172 ? 15.879 -14.120 -6.776 1.00 68.56 172 THR A O 1
ATOM 1363 N N . GLY A 1 173 ? 15.374 -14.956 -8.811 1.00 58.16 173 GLY A N 1
ATOM 1364 C CA . GLY A 1 173 ? 15.344 -16.349 -8.368 1.00 58.16 173 GLY A CA 1
ATOM 1365 C C . GLY A 1 173 ? 16.670 -16.749 -7.724 1.00 58.16 173 GLY A C 1
ATOM 1366 O O . GLY A 1 173 ? 17.731 -16.317 -8.190 1.00 58.16 173 GLY A O 1
ATOM 1367 N N . ASP A 1 174 ? 16.585 -17.555 -6.6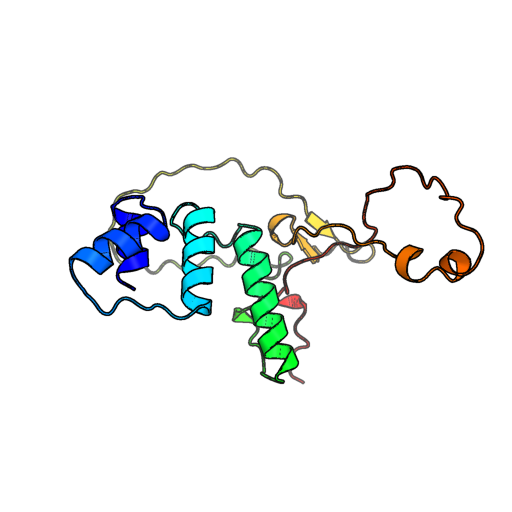66 1.00 50.88 174 ASP A N 1
ATOM 1368 C CA . ASP A 1 174 ? 17.752 -18.120 -5.992 1.00 50.88 174 ASP A CA 1
ATOM 1369 C C . ASP A 1 174 ? 18.677 -18.794 -7.019 1.00 50.88 174 ASP A C 1
ATOM 1371 O O . ASP A 1 174 ? 18.221 -19.530 -7.902 1.00 50.88 174 ASP A O 1
ATOM 1375 N N . LYS A 1 175 ? 19.973 -18.488 -6.923 1.00 37.53 175 LYS A N 1
ATOM 1376 C CA . LYS A 1 175 ? 21.039 -19.077 -7.745 1.00 37.53 175 LYS A CA 1
ATOM 1377 C C . LYS A 1 175 ? 21.681 -20.263 -7.042 1.00 37.53 175 LYS A C 1
ATOM 1379 O O . LYS A 1 175 ? 21.928 -20.131 -5.825 1.00 37.53 175 LYS A O 1
#

InterPro domains:
  IPR029021 Protein-tyrosine phosphatase-like [G3DSA:3.90.190.10] (1-65)
  IPR029021 Protein-tyrosine phosphatase-like [SSF52799] (1-58)

Foldseek 3Di:
DQLLVCCQVVVDQSVVSQVVVCVVDVDDDDDPVVSVVRNLCNVVSSDDDCLDLSNLVVLQVVVVVCVVVVHDDDLVSFAEAPLDDPPPPPPPDDDDDDDPPPPPPPPPPFAFDADPPPRRTRDTNSFFRDDQDDCPCVVVPPCVVPDPDDDPDPDCSDDPDTHGTGYSVPDPDDD

Organism: NCBI:txid132261

Solvent-accessible surface area (backbone atoms only — not comparable to full-atom values): 11494 Å² total; per-residue (Å²): 111,68,52,66,50,45,20,47,77,71,71,39,51,65,66,57,29,48,52,60,46,44,78,78,36,95,77,81,72,77,54,70,74,56,51,52,50,43,48,54,28,50,77,50,69,54,38,93,48,79,85,37,62,69,44,44,53,52,50,52,50,52,53,51,52,42,49,76,72,69,50,87,79,61,60,86,81,30,45,77,48,71,66,54,78,82,78,79,75,78,77,74,92,70,81,86,80,93,79,81,79,80,74,78,68,76,78,70,81,71,54,69,44,53,42,90,86,80,62,50,46,76,41,43,55,88,39,51,50,89,76,78,87,69,70,60,70,67,73,71,43,71,57,84,79,61,72,97,66,86,78,84,71,73,89,75,79,71,71,96,67,87,50,61,61,64,37,41,77,73,58,80,72,92,128

pLDDT: mean 80.07, std 18.94, range [36.12, 96.88]

Sequence (175 aa):
MVTAYLMRSEQLSYKDAIELLSQSCDSVCPNDGFVDQLKMFEEMGFKVNHASSIYKRFHLKKLGESYNCGETIDASKFAEDPALPPRTQKITPFVDDEQKSSSMKAAIPTQAYRCKKCRRIVALQDNVVDHVPGEGESAFAWSKRRNGLPFDKGDDNECSSLFIEPLQWMTTGDK

Radius of gyration: 22.44 Å; Cα contacts (8 Å, |Δi|>4): 124; chains: 1; bounding box: 46×65×59 Å